Protein AF-A0A966XFR5-F1 (afdb_monomer_lite)

Secondary structure (DSSP, 8-state):
-----STT--EEEEE--SS-TT-GGG-EEEEE-BTTBS-TT---------SSS-TT--S--HHHHHHHTT--SS-SS--

Structure (mmCIF, N/CA/C/O backbone):
data_AF-A0A966XFR5-F1
#
_entry.id   AF-A0A966XFR5-F1
#
loop_
_atom_site.group_PDB
_atom_site.id
_atom_site.type_symbol
_atom_site.label_atom_id
_atom_site.label_alt_id
_atom_site.label_comp_id
_atom_site.label_asym_id
_atom_site.label_entity_id
_atom_site.label_seq_id
_atom_site.pdbx_PDB_ins_code
_atom_site.Cartn_x
_atom_site.Cartn_y
_atom_site.Cartn_z
_atom_site.occupancy
_atom_site.B_iso_or_equiv
_atom_site.auth_seq_id
_atom_site.auth_comp_id
_atom_site.auth_asym_id
_atom_site.auth_atom_id
_atom_site.pdbx_PDB_model_num
ATOM 1 N N . THR A 1 1 ? -4.211 -0.997 -8.167 1.00 76.44 1 THR A N 1
ATOM 2 C CA . THR A 1 1 ? -4.057 0.175 -9.059 1.00 76.44 1 THR A CA 1
ATOM 3 C C . THR A 1 1 ? -3.363 -0.315 -10.310 1.00 76.44 1 THR A C 1
ATOM 5 O O . THR A 1 1 ? -2.355 -0.993 -10.183 1.00 76.44 1 THR A O 1
ATOM 8 N N . ASN A 1 2 ? -3.923 -0.055 -11.493 1.00 88.38 2 ASN A N 1
ATOM 9 C CA . ASN A 1 2 ? -3.327 -0.479 -12.763 1.00 88.38 2 ASN A CA 1
ATOM 10 C C . ASN A 1 2 ? -2.878 0.772 -13.517 1.00 88.38 2 ASN A C 1
ATOM 12 O O . ASN A 1 2 ? -3.702 1.639 -13.798 1.00 88.38 2 ASN A O 1
ATOM 16 N N . THR A 1 3 ? -1.589 0.850 -13.832 1.00 91.31 3 THR A N 1
ATOM 17 C CA . THR A 1 3 ? -0.970 1.995 -14.509 1.00 91.31 3 THR A CA 1
ATOM 18 C C . THR A 1 3 ? -0.145 1.483 -15.684 1.00 91.31 3 THR A C 1
ATOM 20 O O . THR A 1 3 ? 0.438 0.404 -15.606 1.00 91.31 3 THR A O 1
ATOM 23 N N . ARG A 1 4 ? -0.095 2.251 -16.775 1.00 93.56 4 ARG A N 1
ATOM 24 C CA . ARG A 1 4 ? 0.849 2.044 -17.880 1.00 93.56 4 ARG A CA 1
ATOM 25 C C . ARG A 1 4 ? 1.847 3.193 -17.884 1.00 93.56 4 ARG A C 1
ATOM 27 O O . ARG A 1 4 ? 1.441 4.340 -17.713 1.00 93.56 4 ARG A O 1
ATOM 34 N N . GLY A 1 5 ? 3.116 2.889 -18.101 1.00 94.62 5 GLY A N 1
ATOM 35 C CA . GLY A 1 5 ? 4.170 3.889 -18.200 1.00 94.62 5 GLY A CA 1
ATOM 36 C C . GLY A 1 5 ? 5.514 3.252 -18.557 1.00 94.62 5 GLY A C 1
ATOM 37 O O . GLY A 1 5 ? 5.597 2.023 -18.598 1.00 94.62 5 GLY A O 1
ATOM 38 N N . PRO A 1 6 ? 6.537 4.073 -18.852 1.00 96.31 6 PRO A N 1
ATOM 39 C CA . PRO A 1 6 ? 7.877 3.594 -19.181 1.00 96.31 6 PRO A CA 1
ATOM 40 C C . PRO A 1 6 ? 8.581 2.975 -17.963 1.00 96.31 6 PRO A C 1
ATOM 42 O O . PRO A 1 6 ? 8.052 2.986 -16.845 1.00 96.31 6 PRO A O 1
ATOM 45 N N . ALA A 1 7 ? 9.809 2.498 -18.167 1.00 97.19 7 ALA A N 1
ATOM 46 C CA . ALA A 1 7 ? 10.702 2.116 -17.082 1.00 97.19 7 ALA A CA 1
ATOM 47 C C . ALA A 1 7 ? 10.758 3.185 -15.977 1.00 97.19 7 ALA A C 1
ATOM 49 O O . ALA A 1 7 ? 10.667 4.387 -16.249 1.00 97.19 7 ALA A O 1
ATOM 50 N N . ASN A 1 8 ? 10.874 2.740 -14.724 1.00 97.19 8 ASN A N 1
ATOM 51 C CA . ASN A 1 8 ? 10.858 3.587 -13.529 1.00 97.19 8 ASN A CA 1
ATOM 52 C C . ASN A 1 8 ? 9.528 4.311 -13.245 1.00 97.19 8 ASN A C 1
ATOM 54 O O . ASN A 1 8 ? 9.474 5.209 -12.402 1.00 97.19 8 ASN A O 1
ATOM 58 N N . THR A 1 9 ? 8.427 3.921 -13.895 1.00 95.81 9 THR A N 1
ATOM 59 C CA . THR A 1 9 ? 7.097 4.426 -13.522 1.00 95.81 9 THR A CA 1
ATOM 60 C C . THR A 1 9 ? 6.786 4.076 -12.068 1.00 95.81 9 THR A C 1
ATOM 62 O O . THR A 1 9 ? 6.922 2.927 -11.646 1.00 95.81 9 THR A O 1
ATOM 65 N N . GLN A 1 10 ? 6.331 5.067 -11.298 1.00 96.00 10 GLN A N 1
ATOM 66 C CA . GLN A 1 10 ? 5.936 4.856 -9.909 1.00 96.00 10 GLN A CA 1
ATOM 67 C C . GLN A 1 10 ? 4.692 3.960 -9.822 1.00 96.00 10 GLN A C 1
ATOM 69 O O . GLN A 1 10 ? 3.643 4.250 -10.400 1.00 96.00 10 GLN A O 1
ATOM 74 N N . ILE A 1 11 ? 4.794 2.912 -9.012 1.00 95.69 11 ILE A N 1
ATOM 75 C CA . ILE A 1 11 ? 3.709 2.010 -8.642 1.00 95.69 11 ILE A CA 1
ATOM 76 C C . ILE A 1 11 ? 3.307 2.328 -7.201 1.00 95.69 11 ILE A C 1
ATOM 78 O O . ILE A 1 11 ? 4.113 2.241 -6.275 1.00 95.69 11 ILE A O 1
ATOM 82 N N . GLN A 1 12 ? 2.044 2.706 -7.008 1.00 96.44 12 GLN A N 1
ATOM 83 C CA . GLN A 1 12 ? 1.465 2.931 -5.683 1.00 96.44 12 GLN A CA 1
ATOM 84 C C . GLN A 1 12 ? 0.660 1.706 -5.265 1.00 96.44 12 GLN A C 1
ATOM 86 O O . GLN A 1 12 ? -0.332 1.378 -5.918 1.00 96.44 12 GLN A O 1
ATOM 91 N N . ILE A 1 13 ? 1.061 1.061 -4.174 1.00 96.25 13 ILE A N 1
ATOM 92 C CA . ILE A 1 13 ? 0.411 -0.130 -3.625 1.00 96.25 13 ILE A CA 1
ATOM 93 C C . ILE A 1 13 ? -0.346 0.282 -2.356 1.00 96.25 13 ILE A C 1
ATOM 95 O O . ILE A 1 13 ? 0.281 0.433 -1.301 1.00 96.25 13 ILE A O 1
ATOM 99 N N . PRO A 1 14 ? -1.671 0.509 -2.432 1.00 95.56 14 PRO A N 1
ATOM 100 C CA . PRO A 1 14 ? -2.472 0.777 -1.248 1.00 95.56 14 PRO A CA 1
ATOM 101 C C . PRO A 1 14 ? -2.610 -0.500 -0.416 1.00 95.56 14 PRO A C 1
ATOM 103 O O . PRO A 1 14 ? -2.861 -1.580 -0.950 1.00 95.56 14 PRO A O 1
ATOM 106 N N . LEU A 1 15 ? -2.465 -0.360 0.896 1.00 95.62 15 LEU A N 1
ATOM 107 C CA . LEU A 1 15 ? -2.612 -1.429 1.874 1.00 95.62 15 LEU A CA 1
ATOM 108 C C . LEU A 1 15 ? -3.744 -1.106 2.844 1.00 95.62 15 LEU A C 1
ATOM 110 O O . LEU A 1 15 ? -4.076 0.055 3.092 1.00 95.62 15 LEU A O 1
ATOM 114 N N . MET A 1 16 ? -4.293 -2.165 3.422 1.00 95.50 16 MET A N 1
ATOM 115 C CA . MET A 1 16 ? -5.277 -2.129 4.493 1.0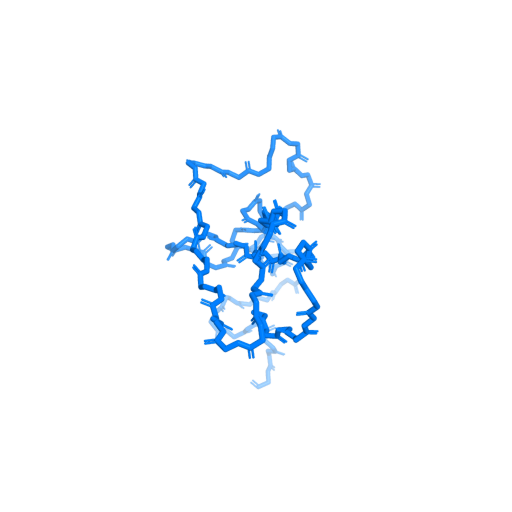0 95.50 16 MET A CA 1
ATOM 116 C C . MET A 1 16 ? -5.022 -3.283 5.461 1.00 95.50 16 MET A C 1
ATOM 118 O O . MET A 1 16 ? -4.285 -4.216 5.132 1.00 95.50 16 MET A O 1
ATOM 122 N N . ASP A 1 17 ? -5.636 -3.233 6.644 1.00 94.94 17 ASP A N 1
ATOM 123 C CA . ASP A 1 17 ? -5.621 -4.378 7.554 1.00 94.94 17 ASP A CA 1
ATOM 124 C C . ASP A 1 17 ? -6.286 -5.575 6.855 1.00 94.94 17 ASP A C 1
ATOM 126 O O . ASP A 1 17 ? -7.367 -5.463 6.271 1.00 94.94 17 ASP A O 1
ATOM 130 N N . LYS A 1 18 ? -5.590 -6.712 6.877 1.00 93.81 18 LYS A N 1
ATOM 131 C CA . LYS A 1 18 ? -6.004 -7.945 6.203 1.00 93.81 18 LYS A CA 1
ATOM 132 C C . LYS A 1 18 ? -7.244 -8.577 6.842 1.00 93.81 18 LYS A C 1
ATOM 134 O O . LYS A 1 18 ? -7.976 -9.288 6.159 1.00 93.81 18 LYS A O 1
ATOM 139 N N . HIS A 1 19 ? -7.437 -8.377 8.141 1.00 94.31 19 HIS A N 1
ATOM 140 C CA . HIS A 1 19 ? -8.454 -9.046 8.945 1.00 94.31 19 HIS A CA 1
ATOM 141 C C . HIS A 1 19 ? -9.586 -8.108 9.380 1.00 94.31 19 HIS A C 1
ATOM 143 O O . HIS A 1 19 ? -10.684 -8.588 9.636 1.00 94.31 19 HIS A O 1
ATOM 149 N N . ASP A 1 20 ? -9.347 -6.796 9.447 1.00 92.19 20 ASP A N 1
ATOM 150 C CA . ASP A 1 20 ? -10.334 -5.811 9.902 1.00 92.19 20 ASP A CA 1
ATOM 151 C C . ASP A 1 20 ? -10.308 -4.535 9.053 1.00 92.19 20 ASP A C 1
ATOM 153 O O . ASP A 1 20 ? -9.564 -3.583 9.297 1.00 92.19 20 ASP A O 1
ATOM 157 N N . THR A 1 21 ? -11.208 -4.472 8.076 1.00 87.25 21 THR A N 1
ATOM 158 C CA . THR A 1 21 ? -11.319 -3.336 7.158 1.00 87.25 21 THR A CA 1
ATOM 159 C C . THR A 1 21 ? -11.724 -2.026 7.853 1.00 87.25 21 THR A C 1
ATOM 161 O O . THR A 1 21 ? -11.604 -0.957 7.261 1.00 87.25 21 THR A O 1
ATOM 164 N N . GLY A 1 22 ? -12.228 -2.068 9.092 1.00 88.94 22 GLY A N 1
ATOM 165 C CA . GLY A 1 22 ? -12.611 -0.886 9.870 1.00 88.94 22 GLY A CA 1
ATOM 166 C C . GLY A 1 22 ? -11.421 -0.109 10.445 1.00 88.94 22 GLY A C 1
ATOM 167 O O . GLY A 1 22 ? -11.556 1.078 10.772 1.00 88.94 22 GLY A O 1
ATOM 168 N N . ARG A 1 23 ? -10.236 -0.735 10.527 1.00 91.88 23 ARG A N 1
ATOM 169 C CA . ARG A 1 23 ? -9.021 -0.146 11.113 1.00 91.88 23 ARG A CA 1
ATOM 170 C C . ARG A 1 23 ? -8.318 0.807 10.165 1.00 91.88 23 ARG A C 1
ATOM 172 O O . ARG A 1 23 ? -7.356 0.476 9.469 1.00 91.88 23 ARG A O 1
ATOM 179 N N . ARG A 1 24 ? -8.714 2.074 10.244 1.00 94.12 24 ARG A N 1
ATOM 180 C CA . ARG A 1 24 ? -8.113 3.153 9.449 1.00 94.12 24 ARG A CA 1
ATOM 181 C C . ARG A 1 24 ? -6.636 3.389 9.733 1.00 94.12 24 ARG A C 1
ATOM 183 O O . ARG A 1 24 ? -5.974 4.009 8.902 1.00 94.12 24 ARG A O 1
ATOM 190 N N . SER A 1 25 ? -6.104 2.934 10.869 1.00 93.94 25 SER A N 1
ATOM 191 C CA . SER A 1 25 ? -4.673 3.001 11.197 1.00 93.94 25 SER A CA 1
ATOM 192 C C . SER A 1 25 ? -3.789 2.258 10.188 1.00 93.94 25 SER A C 1
ATOM 194 O O . SER A 1 25 ? -2.635 2.643 10.024 1.00 93.94 25 SER A O 1
ATOM 196 N N . HIS A 1 26 ? -4.331 1.271 9.468 1.00 94.69 26 HIS A N 1
ATOM 197 C CA . HIS A 1 26 ? -3.597 0.416 8.528 1.00 94.69 26 HIS A CA 1
ATOM 198 C C . HIS A 1 26 ? -3.739 0.829 7.059 1.00 94.69 26 HIS A C 1
ATOM 200 O O . HIS A 1 26 ? -3.184 0.170 6.186 1.00 94.69 26 HIS A O 1
ATOM 206 N N . TYR A 1 2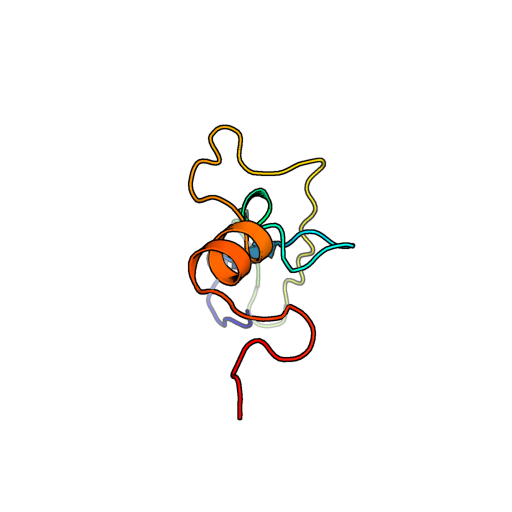7 ? -4.436 1.933 6.772 1.00 94.19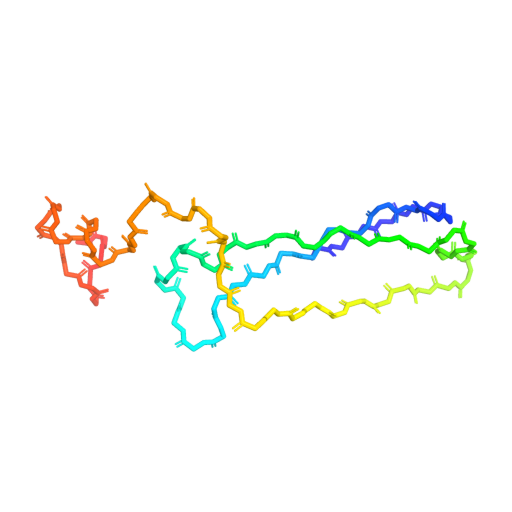 27 TYR A N 1
ATOM 207 C CA . TYR A 1 27 ? -4.433 2.510 5.428 1.00 94.19 27 TYR A CA 1
ATOM 208 C C . TYR A 1 27 ? -3.072 3.146 5.138 1.00 94.19 27 TYR A C 1
ATOM 210 O O . TYR A 1 27 ? -2.738 4.226 5.630 1.00 94.19 27 TYR A O 1
ATOM 218 N N . LEU A 1 28 ? -2.257 2.425 4.3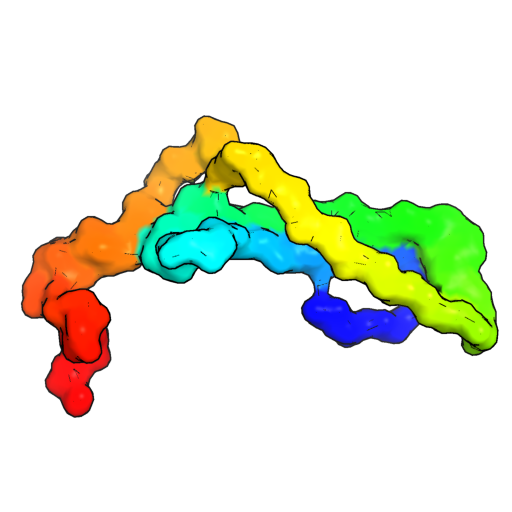82 1.00 94.25 28 LEU A N 1
ATOM 219 C CA . LEU A 1 28 ? -0.880 2.767 4.047 1.00 94.25 28 LEU A CA 1
ATOM 220 C C . LEU A 1 28 ? -0.728 2.738 2.528 1.00 94.25 28 LEU A C 1
ATOM 222 O O . LEU A 1 28 ? -1.505 2.082 1.840 1.00 94.25 28 LEU A O 1
ATOM 226 N N . THR A 1 29 ? 0.307 3.391 2.012 1.00 95.19 29 THR A N 1
ATOM 227 C CA . THR A 1 29 ? 0.698 3.253 0.608 1.00 95.19 29 THR A CA 1
ATOM 228 C C . THR A 1 29 ? 2.187 2.976 0.549 1.00 95.19 29 THR A C 1
ATOM 230 O O . THR A 1 29 ? 2.979 3.761 1.066 1.00 95.19 29 THR A O 1
ATOM 233 N N . VAL A 1 30 ? 2.566 1.879 -0.101 1.00 95.12 30 VAL A N 1
ATOM 234 C CA . VAL A 1 30 ? 3.958 1.627 -0.483 1.00 95.12 30 VAL A CA 1
ATOM 235 C C . VAL A 1 30 ? 4.170 2.198 -1.879 1.00 95.12 30 VAL A C 1
ATOM 237 O O . VAL A 1 30 ? 3.396 1.914 -2.793 1.00 95.12 30 VAL A O 1
ATOM 240 N N . GLN A 1 31 ? 5.204 3.020 -2.037 1.00 95.56 31 GLN A N 1
ATOM 241 C CA . GLN A 1 31 ? 5.661 3.493 -3.340 1.00 95.56 31 GLN A CA 1
ATOM 242 C C . GLN A 1 31 ? 6.824 2.618 -3.793 1.00 95.56 31 GLN A C 1
ATOM 244 O O . GLN A 1 31 ? 7.759 2.383 -3.029 1.00 95.56 31 GLN A O 1
ATOM 249 N N . PHE A 1 32 ? 6.751 2.135 -5.025 1.00 95.38 32 PHE A N 1
ATOM 250 C CA . PHE A 1 32 ? 7.734 1.233 -5.603 1.00 95.38 32 PHE A CA 1
ATOM 251 C C . PHE A 1 32 ? 8.024 1.638 -7.047 1.00 95.38 32 PHE A C 1
ATOM 253 O O . PHE A 1 32 ? 7.133 2.103 -7.755 1.00 95.38 32 PHE A O 1
ATOM 260 N N . SER A 1 33 ? 9.260 1.457 -7.489 1.00 96.69 33 SER A N 1
ATOM 261 C CA . SER A 1 33 ? 9.638 1.533 -8.896 1.00 96.69 33 SER A CA 1
ATOM 262 C C . SER A 1 33 ? 10.857 0.648 -9.134 1.00 96.69 33 SER A C 1
ATOM 264 O O . SER A 1 33 ? 11.599 0.324 -8.203 1.00 96.69 33 SER A O 1
ATOM 266 N N . ILE A 1 34 ? 11.047 0.245 -10.386 1.00 97.31 34 ILE A N 1
ATOM 267 C CA . ILE A 1 34 ? 12.240 -0.460 -10.848 1.00 97.31 34 ILE A CA 1
ATOM 268 C C . ILE A 1 34 ? 12.858 0.422 -11.926 1.00 97.31 34 ILE A C 1
ATOM 270 O O . ILE A 1 34 ? 12.162 0.819 -12.856 1.00 97.31 34 ILE A O 1
ATOM 274 N N . TYR A 1 35 ? 14.137 0.767 -11.785 1.00 97.81 35 TYR A N 1
ATOM 275 C CA . TYR A 1 35 ? 14.778 1.777 -12.629 1.00 97.81 35 TYR A CA 1
ATOM 276 C C . TYR A 1 35 ? 14.730 1.442 -14.131 1.00 97.81 35 TYR A C 1
ATOM 278 O O . TYR A 1 35 ? 14.553 2.339 -14.951 1.00 97.81 35 TYR A O 1
ATOM 286 N N . ASP A 1 36 ? 14.840 0.165 -14.487 1.00 97.38 36 ASP A N 1
ATOM 287 C CA . ASP A 1 36 ? 14.907 -0.336 -15.862 1.00 97.38 36 ASP A CA 1
ATOM 288 C C . ASP A 1 36 ? 13.651 -1.105 -16.319 1.00 97.38 36 ASP A C 1
ATOM 290 O O . ASP A 1 36 ? 13.632 -1.604 -17.440 1.00 97.38 36 ASP A O 1
ATOM 294 N N . ALA A 1 37 ? 12.579 -1.153 -15.514 1.00 97.31 37 ALA A N 1
ATOM 295 C CA . ALA A 1 37 ? 11.353 -1.894 -15.841 1.00 97.31 37 ALA A CA 1
ATOM 296 C C . ALA A 1 37 ? 10.061 -1.083 -15.579 1.00 97.31 37 ALA A C 1
ATOM 298 O O . ALA A 1 37 ? 10.050 -0.203 -14.709 1.00 97.31 37 ALA A O 1
ATOM 299 N N . PRO A 1 38 ? 8.947 -1.366 -16.287 1.00 96.75 38 PRO A N 1
ATOM 300 C CA . PRO A 1 38 ? 8.810 -2.360 -17.362 1.00 96.75 38 PRO A CA 1
ATOM 301 C C . PRO A 1 38 ? 9.440 -1.905 -18.690 1.00 96.75 38 PRO A C 1
ATOM 303 O O . PRO A 1 38 ? 9.317 -0.737 -19.067 1.00 96.75 38 PRO A O 1
ATOM 306 N N . ALA A 1 39 ? 10.059 -2.837 -19.422 1.00 96.31 39 ALA A N 1
ATOM 307 C CA . ALA A 1 39 ? 10.372 -2.656 -20.840 1.00 96.31 39 ALA A CA 1
ATOM 308 C C . ALA A 1 39 ? 9.114 -2.804 -21.727 1.00 96.31 39 ALA A C 1
ATOM 310 O O . ALA A 1 39 ? 8.031 -3.150 -21.252 1.00 96.31 39 ALA A O 1
ATOM 311 N N . GLU A 1 40 ? 9.248 -2.572 -23.038 1.00 94.62 40 GLU A N 1
ATOM 312 C CA . GLU A 1 40 ? 8.124 -2.544 -23.998 1.00 94.62 40 GLU A CA 1
ATOM 313 C C . GLU A 1 40 ? 7.255 -3.819 -24.005 1.00 94.62 40 GLU A C 1
ATOM 315 O O . GLU A 1 40 ? 6.055 -3.739 -24.262 1.00 94.62 40 GLU A O 1
ATOM 320 N N . ASN A 1 41 ? 7.843 -4.980 -23.689 1.00 96.38 41 ASN A N 1
ATOM 321 C CA . ASN A 1 41 ? 7.183 -6.293 -23.703 1.00 96.38 41 ASN A CA 1
ATOM 322 C C . ASN A 1 41 ? 7.087 -6.939 -22.310 1.00 96.38 41 ASN A C 1
ATOM 324 O O . ASN A 1 41 ? 6.972 -8.159 -22.196 1.00 96.38 41 ASN A O 1
ATOM 328 N N . GLU A 1 42 ? 7.153 -6.139 -21.248 1.00 97.50 42 GLU A N 1
ATOM 329 C CA . GLU A 1 42 ? 7.165 -6.628 -19.871 1.00 97.50 42 GLU A CA 1
ATOM 330 C C . GLU A 1 42 ? 6.010 -6.074 -19.039 1.00 97.50 42 GLU A C 1
ATOM 332 O O . GLU A 1 42 ? 5.384 -5.062 -19.360 1.00 97.50 42 GLU A O 1
ATOM 337 N N . LEU A 1 43 ? 5.736 -6.748 -17.922 1.00 95.62 43 LEU A N 1
ATOM 338 C CA . LEU A 1 43 ? 4.752 -6.313 -16.944 1.00 95.62 43 LEU A CA 1
ATOM 339 C C . LEU A 1 43 ? 5.323 -6.483 -15.539 1.00 95.62 43 LEU A C 1
ATOM 341 O O . LEU A 1 43 ? 5.787 -7.559 -15.171 1.00 95.62 43 LEU A O 1
ATOM 345 N N . VAL A 1 44 ? 5.254 -5.418 -14.741 1.00 96.19 44 VAL A N 1
ATOM 346 C CA . VAL A 1 44 ? 5.640 -5.452 -13.328 1.00 96.19 44 VAL A CA 1
ATOM 347 C C . VAL A 1 44 ? 4.399 -5.701 -12.476 1.00 96.19 44 VAL A C 1
ATOM 349 O O . VAL A 1 44 ? 3.457 -4.909 -12.485 1.00 96.19 44 VAL A O 1
ATOM 352 N N . VAL A 1 45 ? 4.413 -6.798 -11.717 1.00 95.94 45 VAL A N 1
ATOM 353 C CA . VAL A 1 45 ? 3.404 -7.114 -10.697 1.00 95.94 45 VAL A CA 1
ATOM 354 C C . VAL A 1 45 ? 4.055 -6.981 -9.327 1.00 95.94 45 VAL A C 1
ATOM 356 O O . VAL A 1 45 ? 5.063 -7.629 -9.059 1.00 95.94 45 VAL A O 1
ATOM 359 N N . ALA A 1 46 ? 3.480 -6.158 -8.451 1.00 95.38 46 ALA A N 1
ATOM 360 C CA . ALA A 1 46 ? 4.005 -5.928 -7.109 1.00 95.38 46 ALA A CA 1
ATOM 361 C C . ALA A 1 46 ? 2.944 -6.209 -6.038 1.00 95.38 46 ALA A C 1
ATOM 363 O O . ALA A 1 46 ? 1.783 -5.820 -6.177 1.00 95.38 46 ALA A O 1
ATOM 364 N N . LEU A 1 47 ? 3.364 -6.866 -4.955 1.00 95.50 47 LEU A N 1
ATOM 365 C CA . LEU A 1 47 ? 2.557 -7.140 -3.767 1.00 95.50 47 LEU A CA 1
ATOM 366 C C . LEU A 1 47 ? 3.214 -6.461 -2.564 1.00 95.50 47 LEU A C 1
ATOM 368 O O . LEU A 1 47 ? 4.402 -6.649 -2.317 1.00 95.50 47 LEU A O 1
ATOM 372 N N . GLY A 1 48 ? 2.443 -5.669 -1.823 1.00 94.25 48 GLY A N 1
ATOM 373 C CA . GLY A 1 48 ? 2.908 -5.001 -0.610 1.00 94.25 48 GLY A CA 1
ATOM 374 C C . GLY A 1 48 ? 2.325 -5.648 0.643 1.00 94.25 48 GLY A C 1
ATOM 375 O O . GLY A 1 48 ? 1.183 -6.104 0.641 1.00 94.25 48 GLY A O 1
ATOM 376 N N . ALA A 1 49 ? 3.103 -5.656 1.722 1.00 95.06 49 ALA A N 1
ATOM 377 C CA . ALA A 1 49 ? 2.668 -6.076 3.048 1.00 95.06 49 ALA A CA 1
ATOM 378 C C . ALA A 1 49 ? 3.352 -5.213 4.116 1.00 95.06 49 ALA A C 1
ATOM 380 O O . ALA A 1 49 ? 4.436 -4.676 3.892 1.00 95.06 49 ALA A O 1
ATOM 381 N N . ALA A 1 50 ? 2.718 -5.093 5.279 1.00 94.75 50 ALA A N 1
ATOM 382 C CA . ALA A 1 50 ? 3.257 -4.390 6.436 1.00 94.75 50 ALA A CA 1
ATOM 383 C C . ALA A 1 50 ? 2.980 -5.200 7.707 1.00 94.75 50 ALA A C 1
ATOM 385 O O . ALA A 1 50 ? 1.981 -5.914 7.787 1.00 94.75 50 ALA A O 1
ATOM 386 N N . THR A 1 51 ? 3.859 -5.082 8.702 1.00 94.69 51 THR A N 1
ATOM 387 C CA . THR A 1 51 ? 3.709 -5.749 10.007 1.00 94.69 51 THR A CA 1
ATOM 388 C C . THR A 1 51 ? 2.795 -4.989 10.973 1.00 94.69 51 THR A C 1
ATOM 390 O O . THR A 1 51 ? 2.424 -5.535 12.008 1.00 94.69 51 THR A O 1
ATOM 393 N N . GLY A 1 52 ? 2.415 -3.749 10.653 1.00 92.31 52 GLY A N 1
ATOM 394 C CA . GLY A 1 52 ? 1.537 -2.919 11.475 1.00 92.31 52 GLY A CA 1
ATOM 395 C C . GLY A 1 52 ? 1.044 -1.668 10.745 1.00 92.31 52 GLY A C 1
ATOM 396 O O . GLY A 1 52 ? 1.308 -1.481 9.556 1.00 92.31 52 GLY A O 1
ATOM 397 N N . GLY A 1 53 ? 0.299 -0.824 11.460 1.00 93.00 53 GLY A N 1
ATOM 398 C CA . GLY A 1 53 ? -0.285 0.412 10.935 1.00 93.00 53 GLY A CA 1
ATOM 399 C C . GLY A 1 53 ? 0.681 1.604 10.876 1.00 93.00 53 GLY A C 1
ATOM 400 O O . GLY A 1 53 ? 1.885 1.489 11.098 1.00 93.00 53 GLY A O 1
ATOM 401 N N . ARG A 1 54 ? 0.135 2.791 10.586 1.00 94.31 54 ARG A N 1
ATOM 402 C CA . ARG A 1 54 ? 0.884 4.058 10.559 1.00 94.31 54 ARG A CA 1
ATOM 403 C C . ARG A 1 54 ? 1.512 4.357 11.932 1.00 94.31 54 ARG A C 1
ATOM 405 O O . ARG A 1 54 ? 0.768 4.347 12.914 1.00 94.31 54 ARG A O 1
ATOM 412 N N . PRO A 1 55 ? 2.795 4.772 12.000 1.00 93.62 55 PRO A N 1
ATOM 413 C CA . PRO A 1 55 ? 3.455 5.121 13.266 1.00 93.62 55 PRO A CA 1
ATOM 414 C C . PRO A 1 55 ? 2.729 6.198 14.086 1.00 93.62 55 PRO A C 1
ATOM 416 O O . PRO A 1 55 ? 2.724 6.156 15.310 1.00 93.62 55 PRO A O 1
ATOM 419 N N . HIS A 1 56 ? 2.078 7.149 13.410 1.00 94.62 56 HIS A N 1
ATOM 420 C CA . HIS A 1 56 ? 1.339 8.251 14.034 1.00 94.62 56 HIS A CA 1
ATOM 421 C C . HIS A 1 56 ? -0.131 8.266 13.592 1.00 94.62 56 HIS A C 1
ATOM 423 O O . HIS A 1 56 ? -0.631 9.260 13.057 1.00 94.62 56 HIS A O 1
ATOM 429 N N . HIS A 1 57 ? -0.844 7.149 13.745 1.00 92.44 57 HIS A N 1
ATOM 430 C CA . HIS A 1 57 ? -2.283 7.135 13.484 1.00 92.44 57 HIS A CA 1
ATOM 431 C C . HIS A 1 57 ? -3.039 7.965 14.540 1.00 92.44 57 HIS A C 1
ATOM 433 O O . HIS A 1 57 ? -2.819 7.821 15.736 1.00 92.44 57 HIS A O 1
ATOM 439 N N . ARG A 1 58 ? -3.940 8.851 14.101 1.00 94.25 58 ARG A N 1
ATOM 440 C CA . ARG A 1 58 ? -4.663 9.777 14.998 1.00 94.25 58 ARG A CA 1
ATOM 441 C C . ARG A 1 58 ? -6.039 10.205 14.475 1.00 94.25 58 ARG A C 1
ATOM 443 O O . ARG A 1 58 ? -6.490 11.307 14.752 1.00 94.25 58 ARG A O 1
ATOM 450 N N . ILE A 1 59 ? -6.662 9.363 13.650 1.00 90.81 59 ILE A N 1
ATOM 451 C CA . ILE A 1 59 ? -7.937 9.664 12.968 1.00 90.81 59 ILE A CA 1
ATOM 452 C C . ILE A 1 59 ? -9.086 8.744 13.411 1.00 90.81 59 ILE A C 1
ATOM 454 O O . ILE A 1 59 ? -10.066 8.608 12.685 1.00 90.81 59 ILE A O 1
ATOM 458 N N . GLY A 1 60 ? -8.928 8.073 14.557 1.00 90.75 60 GLY A N 1
ATOM 459 C CA . GLY A 1 60 ? -9.881 7.069 15.036 1.00 90.75 60 GLY A CA 1
ATOM 460 C C . GLY A 1 60 ? -10.011 5.863 14.102 1.00 90.75 60 GLY A C 1
ATOM 461 O O . GLY A 1 60 ? -9.126 5.585 13.279 1.00 90.75 60 GLY A O 1
ATOM 462 N N . ASP A 1 61 ? -11.127 5.155 14.237 1.00 91.75 61 ASP A N 1
ATOM 463 C CA . ASP A 1 61 ? -11.524 4.040 13.384 1.00 91.75 61 ASP A CA 1
ATOM 464 C C . ASP A 1 61 ? -12.998 4.162 12.964 1.00 91.75 61 ASP A C 1
ATOM 466 O O . ASP A 1 61 ? -13.700 5.116 13.302 1.00 91.75 61 ASP A O 1
ATOM 470 N N . ARG A 1 62 ? -13.467 3.218 12.143 1.00 90.31 62 ARG A N 1
ATOM 471 C CA . ARG A 1 62 ? -14.860 3.221 11.681 1.00 90.31 62 ARG A CA 1
ATOM 472 C C . ARG A 1 62 ? -15.858 3.050 12.833 1.00 90.31 62 ARG A C 1
ATOM 474 O O . ARG A 1 62 ? -16.958 3.585 12.746 1.00 90.31 62 ARG A O 1
ATOM 481 N N . TYR A 1 63 ? -15.499 2.312 13.874 1.00 91.69 63 TYR A N 1
ATOM 482 C CA . TYR A 1 63 ? -16.401 1.949 14.962 1.00 91.69 63 TYR A CA 1
ATOM 483 C C . TYR A 1 63 ? -16.637 3.133 15.898 1.00 91.69 63 TYR A C 1
ATOM 485 O O . TYR A 1 63 ? -17.783 3.420 16.240 1.00 91.69 63 TYR A O 1
ATOM 493 N N . SER A 1 64 ? -15.581 3.881 16.233 1.00 91.25 64 SER A N 1
ATOM 494 C CA . SER A 1 64 ? -15.693 5.119 17.007 1.00 91.25 64 SER A CA 1
ATOM 495 C C . SER A 1 64 ? -16.564 6.155 16.300 1.00 91.25 64 SER A C 1
ATOM 497 O O . SER A 1 64 ? -17.371 6.822 16.944 1.00 91.25 64 SER A O 1
ATOM 499 N N . ASP A 1 65 ? -16.441 6.255 14.974 1.00 90.25 65 ASP A N 1
ATOM 500 C CA . ASP A 1 65 ? -17.251 7.173 14.172 1.00 90.25 65 ASP A CA 1
ATOM 501 C C . ASP A 1 65 ? -18.729 6.773 14.177 1.00 90.25 65 ASP A C 1
ATOM 503 O O . ASP A 1 65 ? -19.595 7.620 14.380 1.00 90.25 65 ASP A O 1
ATOM 507 N N . LEU A 1 66 ? -19.026 5.486 13.971 1.00 91.00 66 LEU A N 1
ATOM 508 C CA . LEU A 1 66 ? -20.400 4.983 13.979 1.00 91.00 66 LEU A CA 1
ATOM 509 C C . LEU A 1 66 ? -21.054 5.182 15.347 1.00 91.00 66 LEU A C 1
ATOM 511 O O . LEU A 1 66 ? -22.172 5.689 15.414 1.00 91.00 66 LEU A O 1
ATOM 515 N N . LEU A 1 67 ? -20.327 4.893 16.427 1.00 89.81 67 LEU A N 1
ATOM 516 C CA . LEU A 1 67 ? -20.803 5.109 17.788 1.00 89.81 67 LEU A CA 1
ATOM 517 C C . LEU A 1 67 ? -21.081 6.594 18.067 1.00 89.81 67 LEU A C 1
ATOM 519 O O . LEU A 1 67 ? -22.137 6.927 18.600 1.00 89.81 67 LEU A O 1
ATOM 523 N N . ALA A 1 68 ? -20.189 7.496 17.645 1.00 90.56 68 ALA A N 1
ATOM 524 C CA . ALA A 1 68 ? -20.398 8.939 17.776 1.00 90.56 68 ALA A CA 1
ATOM 525 C C . ALA A 1 68 ? -21.606 9.448 16.963 1.00 90.56 68 ALA A C 1
ATOM 527 O O . ALA A 1 68 ? -22.235 10.434 17.342 1.00 90.56 68 ALA A O 1
ATOM 528 N N . MET A 1 69 ? -21.943 8.773 15.861 1.00 90.50 69 MET A N 1
ATOM 529 C CA . MET A 1 69 ? -23.101 9.086 15.018 1.00 90.50 69 MET A CA 1
ATOM 530 C C . MET A 1 69 ? -24.387 8.361 15.448 1.00 90.50 69 MET A C 1
ATOM 532 O O . MET A 1 69 ? -25.419 8.555 14.805 1.00 90.50 69 MET A O 1
ATOM 536 N N . GLY A 1 70 ? -24.345 7.519 16.489 1.00 90.19 70 GLY A N 1
ATOM 537 C CA . GLY A 1 70 ? -25.480 6.689 16.908 1.00 90.19 70 GLY A CA 1
ATOM 538 C C . GLY A 1 70 ? -25.899 5.654 15.858 1.00 90.19 70 GLY A C 1
ATOM 539 O O . GLY A 1 70 ? -27.080 5.332 15.752 1.00 90.19 70 GLY A O 1
ATOM 540 N N . ARG A 1 71 ? -24.952 5.183 15.039 1.00 88.12 71 ARG A N 1
ATOM 541 C CA . ARG A 1 71 ? -25.185 4.244 13.936 1.00 88.12 71 ARG A CA 1
ATOM 542 C C . ARG A 1 71 ? -24.675 2.853 14.270 1.00 88.12 71 ARG A C 1
ATOM 544 O O . ARG A 1 71 ? -23.682 2.692 14.975 1.00 88.12 71 ARG A O 1
ATOM 551 N N . ASP A 1 72 ? -25.353 1.864 13.708 1.00 87.31 72 ASP A N 1
ATOM 552 C CA . ASP A 1 72 ? -25.011 0.460 13.870 1.00 87.31 72 ASP A CA 1
ATOM 553 C C . ASP A 1 72 ? -23.934 0.016 12.863 1.00 87.31 72 ASP A C 1
ATOM 555 O O . ASP A 1 72 ? -23.802 0.581 11.773 1.00 87.31 72 ASP A O 1
ATOM 559 N N . VAL A 1 73 ? -23.130 -0.980 13.241 1.00 86.19 73 VAL A N 1
ATOM 560 C CA . VAL A 1 73 ? -22.050 -1.504 12.390 1.00 86.19 73 VAL A CA 1
ATOM 561 C C . VAL A 1 73 ? -22.601 -2.310 11.219 1.00 86.19 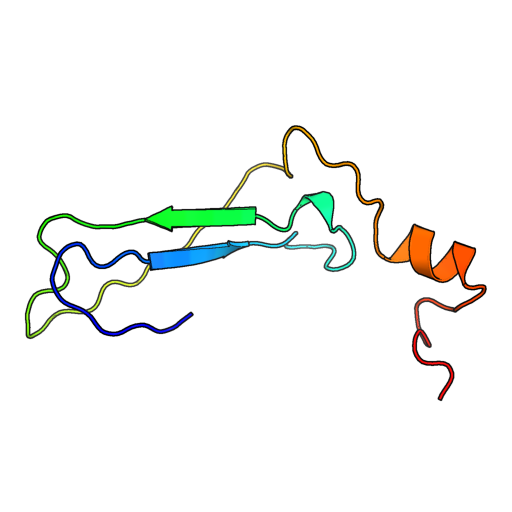73 VAL A C 1
ATOM 563 O O . VAL A 1 73 ? -22.065 -2.191 10.112 1.00 86.19 73 VAL A O 1
ATOM 566 N N . ASP A 1 74 ? -23.674 -3.064 11.448 1.00 86.31 74 ASP A N 1
ATOM 567 C CA . ASP A 1 74 ? -24.317 -3.927 10.461 1.00 86.31 74 ASP A CA 1
ATOM 568 C C . ASP A 1 74 ? -25.265 -3.126 9.554 1.00 86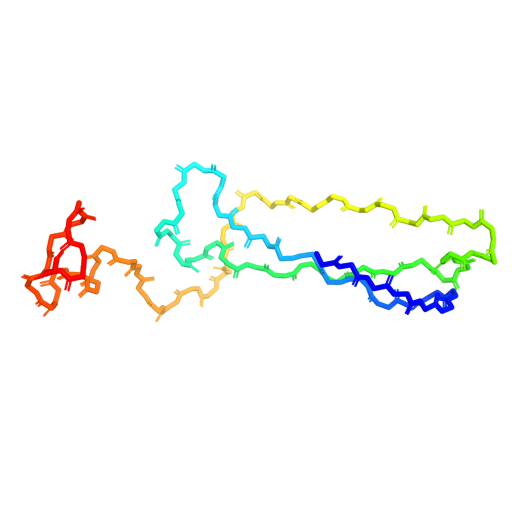.31 74 ASP A C 1
ATOM 570 O O . ASP A 1 74 ? -25.400 -3.445 8.371 1.00 86.31 74 ASP A O 1
ATOM 574 N N . ASN A 1 75 ? -25.838 -2.021 10.053 1.00 86.00 75 ASN A N 1
ATOM 575 C CA . ASN A 1 75 ? -26.549 -1.027 9.239 1.00 86.00 75 ASN A CA 1
ATOM 576 C C . ASN A 1 75 ? -25.970 0.403 9.361 1.00 86.00 75 ASN A C 1
ATOM 578 O O . ASN A 1 75 ? -26.592 1.301 9.942 1.00 86.00 75 ASN A O 1
ATOM 582 N N . PRO A 1 76 ? -24.804 0.673 8.748 1.00 82.12 76 PRO A N 1
ATOM 583 C CA . PRO A 1 76 ? -24.124 1.961 8.867 1.00 82.12 76 PRO A CA 1
ATOM 584 C C . PRO A 1 76 ? -24.772 3.078 8.036 1.00 82.12 76 PRO A C 1
ATOM 586 O O . PRO A 1 76 ? -24.465 4.259 8.232 1.00 82.12 76 PRO A O 1
ATOM 589 N N . ALA A 1 77 ? -25.628 2.731 7.072 1.00 83.62 77 ALA A N 1
ATOM 590 C CA . ALA A 1 77 ? -26.311 3.694 6.215 1.00 83.62 77 ALA A CA 1
ATOM 591 C C . ALA A 1 77 ? -27.696 4.084 6.758 1.00 83.62 77 ALA A C 1
ATOM 593 O O . ALA A 1 77 ? -28.157 5.184 6.461 1.00 83.62 77 ALA A O 1
ATOM 594 N N . GLY A 1 78 ? -28.311 3.238 7.594 1.00 78.44 78 GLY A N 1
ATOM 595 C CA . GLY A 1 78 ? -29.633 3.482 8.177 1.00 78.44 78 GLY A CA 1
ATOM 596 C C . GLY A 1 78 ? -30.766 3.492 7.147 1.00 78.44 78 GLY A C 1
ATOM 597 O O . GLY A 1 78 ? -31.828 4.040 7.434 1.00 78.44 78 GLY A O 1
ATOM 598 N N . VAL A 1 79 ? -30.522 2.930 5.959 1.00 77.38 79 VAL A N 1
ATOM 599 C CA . VAL A 1 79 ? -31.461 2.810 4.832 1.00 77.38 79 VAL A CA 1
ATOM 600 C C . VAL A 1 79 ? -31.636 1.359 4.429 1.00 77.38 79 VAL A C 1
ATOM 602 O O . VAL A 1 79 ? -30.702 0.568 4.694 1.00 77.38 79 VAL A O 1
#

Sequence (79 aa):
TNTRGPANTQIQIPLMDKHDTGRRSHYLTVQFSIYDAPAENELVVALGAATGGRPHHRIGDRYSDLLAMGRDVDNPAGV

Radius of gyration: 17.72 Å; chains: 1; bounding box: 46×19×42 Å

Foldseek 3Di:
DDDDDAAFPKDWDWWAPPPDNQPPQAGDIDIDGGRHDDDPPDDDDDDDDDPGGDPDDDPDTNVVVCVVVVHDPVGSPVD

pLDDT: mean 92.68, std 4.54, range [76.44, 97.81]